Protein AF-A0A2S0UC31-F1 (afdb_monomer_lite)

pLDDT: mean 76.64, std 19.03, range [39.66, 93.25]

Secondary structure (DSSP, 8-state):
-EEEEESSTT-EEEETTEEEE-BTTEEEE--HHHHHHHHH-TTEEESSS--------------------

Sequence (69 aa):
MAVFHSKYRELAFYVDGVRHSFSSGTYSTEDAKVVAVLEQMKDVTKEHAEEPAEKPAARKPATAKSSAK

Radius of gyration: 18.66 Å; chains: 1; bounding box: 48×46×32 Å

Structure (mmCIF, N/CA/C/O backbone):
data_AF-A0A2S0UC31-F1
#
_entry.id   AF-A0A2S0UC31-F1
#
loop_
_atom_site.group_PDB
_atom_site.id
_atom_site.type_symbol
_atom_site.label_atom_id
_atom_site.label_alt_id
_atom_site.label_comp_id
_atom_site.label_asym_id
_atom_site.label_entity_id
_atom_site.label_seq_id
_atom_site.pdbx_PDB_ins_code
_atom_site.Cartn_x
_atom_site.Cartn_y
_atom_site.Cartn_z
_atom_site.occupancy
_atom_site.B_iso_or_equiv
_atom_site.auth_seq_id
_atom_site.auth_comp_id
_atom_site.auth_asym_id
_atom_site.auth_atom_id
_atom_site.pdbx_PDB_model_num
ATOM 1 N N . MET A 1 1 ? 4.144 10.046 7.079 1.00 78.06 1 MET A N 1
ATOM 2 C CA . MET A 1 1 ? 3.387 9.774 5.839 1.00 78.06 1 MET A CA 1
ATOM 3 C C . MET A 1 1 ? 4.207 8.969 4.838 1.00 78.06 1 MET A C 1
ATOM 5 O O . MET A 1 1 ? 5.303 9.384 4.487 1.00 78.06 1 MET A O 1
ATOM 9 N N . ALA A 1 2 ? 3.696 7.816 4.406 1.00 86.31 2 ALA A N 1
ATOM 10 C CA . ALA A 1 2 ? 4.258 6.992 3.337 1.00 86.31 2 ALA A CA 1
ATOM 11 C C . ALA A 1 2 ? 3.384 7.105 2.081 1.00 86.31 2 ALA A C 1
ATOM 13 O O . ALA A 1 2 ? 2.155 7.109 2.177 1.00 86.31 2 ALA A O 1
ATOM 14 N N . VAL A 1 3 ? 4.020 7.191 0.913 1.00 89.31 3 VAL A N 1
ATOM 15 C CA . VAL A 1 3 ? 3.343 7.242 -0.387 1.00 89.31 3 VAL A CA 1
ATOM 16 C C . VAL A 1 3 ? 3.608 5.939 -1.128 1.00 89.31 3 VAL A C 1
ATOM 18 O O . VAL A 1 3 ? 4.735 5.448 -1.146 1.00 89.31 3 VAL A O 1
ATOM 21 N N . PHE A 1 4 ? 2.560 5.371 -1.706 1.00 90.44 4 PHE A N 1
ATOM 22 C CA . PHE A 1 4 ? 2.574 4.117 -2.437 1.00 90.44 4 PHE A CA 1
ATOM 23 C C . PHE A 1 4 ? 2.027 4.321 -3.844 1.00 90.44 4 PHE A C 1
ATOM 25 O O . PHE A 1 4 ? 1.043 5.035 -4.041 1.00 90.44 4 PHE A O 1
ATOM 32 N N . HIS A 1 5 ? 2.623 3.630 -4.807 1.00 91.19 5 HIS A N 1
ATOM 33 C CA . HIS A 1 5 ? 2.181 3.548 -6.190 1.00 91.19 5 HIS A CA 1
ATOM 34 C C . HIS A 1 5 ? 1.719 2.140 -6.511 1.00 91.19 5 HIS A C 1
ATOM 36 O O . HIS A 1 5 ? 2.443 1.177 -6.290 1.00 91.19 5 HIS A O 1
ATOM 42 N N . SER A 1 6 ? 0.516 2.024 -7.047 1.00 90.25 6 SER A N 1
ATOM 43 C CA . SER A 1 6 ? -0.052 0.787 -7.560 1.00 90.25 6 SER A CA 1
ATOM 44 C C . SER A 1 6 ? 0.192 0.698 -9.061 1.00 90.25 6 SER A C 1
ATOM 46 O O . SER A 1 6 ? 0.025 1.672 -9.797 1.00 90.25 6 SER A O 1
ATOM 48 N N . LYS A 1 7 ? 0.487 -0.509 -9.543 1.00 89.62 7 LYS A N 1
ATOM 49 C CA . LYS A 1 7 ? 0.495 -0.832 -10.976 1.00 89.62 7 LYS A CA 1
ATOM 50 C C . LYS A 1 7 ? -0.855 -0.543 -11.653 1.00 89.62 7 LYS A C 1
ATOM 52 O O . LYS A 1 7 ? -0.905 -0.268 -12.850 1.00 89.62 7 LYS A O 1
ATOM 57 N N . TYR A 1 8 ? -1.950 -0.619 -10.899 1.00 88.06 8 TYR A N 1
ATOM 58 C CA . TYR A 1 8 ? -3.305 -0.350 -11.373 1.00 88.06 8 TYR A CA 1
ATOM 59 C C . TYR A 1 8 ? -3.759 1.052 -10.961 1.00 88.06 8 TYR A C 1
ATOM 61 O O . TYR A 1 8 ? -3.655 1.421 -9.789 1.00 88.06 8 TYR A O 1
ATOM 69 N N . ARG A 1 9 ? -4.335 1.797 -11.913 1.00 85.38 9 ARG A N 1
ATOM 70 C CA . ARG A 1 9 ? -4.863 3.158 -11.705 1.00 85.38 9 ARG A CA 1
ATOM 71 C C . ARG A 1 9 ? -5.952 3.248 -10.633 1.00 85.38 9 ARG A C 1
ATOM 73 O O . ARG A 1 9 ? -6.020 4.254 -9.936 1.00 85.38 9 ARG A O 1
ATOM 80 N N . GLU A 1 10 ? -6.778 2.212 -10.515 1.00 86.56 10 GLU A N 1
ATOM 81 C CA . GLU A 1 10 ? -7.954 2.176 -9.636 1.00 86.56 10 GLU A CA 1
ATOM 82 C C . GLU A 1 10 ? -7.976 0.869 -8.827 1.00 86.56 10 GLU A C 1
ATOM 84 O O . GLU A 1 10 ? -8.889 0.052 -8.936 1.00 86.56 10 GLU A O 1
ATOM 89 N N . LEU A 1 11 ? -6.926 0.633 -8.034 1.00 89.94 11 LEU A N 1
ATOM 90 C CA . LEU A 1 11 ? 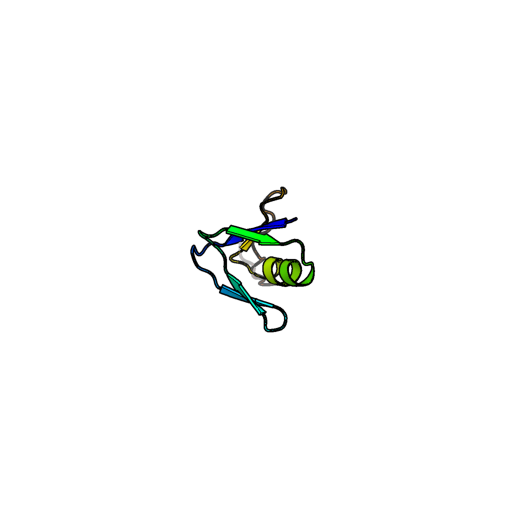-6.892 -0.490 -7.095 1.00 89.94 11 LEU A CA 1
ATOM 91 C C . LEU A 1 11 ? -7.649 -0.118 -5.816 1.00 89.94 11 LEU A C 1
ATOM 93 O O . LEU A 1 11 ? -7.347 0.899 -5.195 1.00 89.94 11 LEU A O 1
ATOM 97 N N . ALA A 1 12 ? -8.592 -0.955 -5.388 1.00 91.19 12 ALA A N 1
ATOM 98 C CA . ALA A 1 12 ? -9.241 -0.841 -4.086 1.00 91.19 12 ALA A CA 1
ATOM 99 C C . ALA A 1 12 ? -8.932 -2.067 -3.222 1.00 91.19 12 ALA A C 1
ATOM 101 O O . ALA A 1 12 ? -8.869 -3.188 -3.723 1.00 91.19 12 ALA A O 1
ATOM 102 N N . PHE A 1 13 ? -8.753 -1.846 -1.926 1.00 90.44 13 PHE A N 1
ATOM 103 C CA . PHE A 1 13 ? -8.412 -2.868 -0.946 1.00 90.44 13 PHE A CA 1
ATOM 104 C C . PHE A 1 13 ? -9.093 -2.575 0.392 1.00 90.44 13 PHE A C 1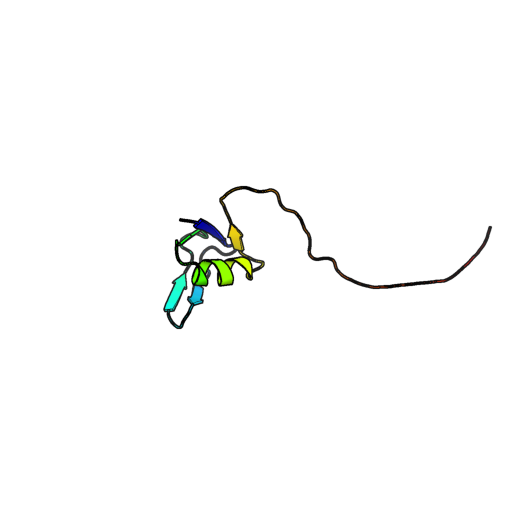
ATOM 106 O O . PHE A 1 13 ? -9.655 -1.500 0.589 1.00 90.44 13 PHE A O 1
ATOM 113 N N . TYR A 1 14 ? -9.077 -3.544 1.301 1.00 93.00 14 TYR A N 1
ATOM 114 C CA . TYR A 1 14 ? -9.705 -3.416 2.612 1.00 93.00 14 TYR A CA 1
ATOM 115 C C . TYR A 1 14 ? -8.669 -3.607 3.715 1.00 93.00 14 TYR A C 1
ATOM 117 O O . TYR A 1 14 ? -7.872 -4.542 3.649 1.00 93.00 14 TYR A O 1
ATOM 125 N N . VAL A 1 15 ? -8.708 -2.744 4.728 1.00 92.31 15 VAL A N 1
ATOM 126 C CA . VAL A 1 15 ? -7.887 -2.842 5.945 1.00 92.31 15 VAL A CA 1
ATOM 127 C C . VAL A 1 15 ? -8.821 -2.680 7.135 1.00 92.31 15 VAL A C 1
ATOM 129 O O . VAL A 1 15 ? -9.582 -1.721 7.183 1.00 92.31 15 VAL A O 1
ATOM 132 N N . ASP A 1 16 ? -8.841 -3.658 8.043 1.00 90.31 16 ASP A N 1
ATOM 133 C CA . ASP A 1 16 ? -9.753 -3.692 9.202 1.00 90.31 16 ASP A CA 1
ATOM 134 C C . ASP A 1 16 ? -11.239 -3.435 8.835 1.00 90.31 16 ASP A C 1
ATOM 136 O O . ASP A 1 16 ? -11.993 -2.814 9.579 1.00 90.31 16 ASP A O 1
ATOM 140 N N . GLY A 1 17 ? -11.677 -3.897 7.657 1.00 92.25 17 GLY A N 1
ATOM 141 C CA . GLY A 1 17 ? -13.048 -3.699 7.165 1.00 92.25 17 GLY A CA 1
ATOM 142 C C . GLY A 1 17 ? -13.324 -2.323 6.543 1.00 92.25 17 GLY A C 1
ATOM 143 O O . GLY A 1 17 ? -14.422 -2.094 6.036 1.00 92.25 17 GLY A O 1
ATOM 144 N N . VAL A 1 18 ? -12.335 -1.430 6.505 1.00 93.25 18 VAL A N 1
ATOM 145 C CA . VAL A 1 18 ? -12.417 -0.125 5.841 1.00 93.25 18 VAL A CA 1
ATOM 146 C C . VAL A 1 18 ? -11.908 -0.244 4.409 1.00 93.25 18 VAL A C 1
ATOM 148 O O . VAL A 1 18 ? -10.816 -0.755 4.163 1.00 93.25 18 VAL A O 1
ATOM 151 N N . ARG A 1 19 ? -12.706 0.228 3.443 1.00 92.69 19 ARG A N 1
ATOM 152 C CA . ARG A 1 19 ? -12.309 0.280 2.032 1.00 92.69 19 ARG A CA 1
ATOM 153 C C . ARG A 1 19 ? -11.358 1.450 1.798 1.00 92.69 19 ARG A C 1
ATOM 155 O O . ARG A 1 19 ? -11.731 2.605 1.993 1.00 92.69 19 ARG A O 1
ATOM 162 N N . HIS A 1 20 ? -10.183 1.147 1.274 1.00 92.00 20 HIS A N 1
ATOM 163 C CA . HIS A 1 20 ? -9.217 2.107 0.764 1.00 92.00 20 HIS A CA 1
ATOM 164 C C . HIS A 1 20 ? -9.058 1.932 -0.745 1.00 92.00 20 HIS A C 1
ATOM 166 O O . HIS A 1 20 ? -9.285 0.853 -1.294 1.00 92.00 20 HIS A O 1
ATOM 172 N N . SER A 1 21 ? -8.694 3.000 -1.442 1.00 92.19 21 SER A N 1
ATOM 173 C CA . SER A 1 21 ? -8.472 2.952 -2.883 1.00 92.19 21 SER A CA 1
ATOM 174 C C . SER A 1 21 ? -7.367 3.894 -3.302 1.00 92.19 21 SER A C 1
ATOM 176 O O . SER A 1 21 ? -7.284 5.022 -2.817 1.00 92.19 21 SER A O 1
ATOM 178 N N . PHE A 1 22 ? -6.558 3.432 -4.244 1.00 91.19 22 PHE A N 1
ATOM 179 C CA . PHE A 1 22 ? -5.601 4.257 -4.956 1.00 91.19 22 PHE A CA 1
ATOM 180 C C . PHE A 1 22 ? -6.346 5.256 -5.840 1.00 91.19 22 PHE A C 1
ATOM 182 O O . PHE A 1 22 ? -7.322 4.903 -6.504 1.00 91.19 22 PHE A O 1
ATOM 189 N N . SER A 1 23 ? -5.866 6.496 -5.852 1.00 89.88 23 SER A N 1
ATOM 190 C CA . SER A 1 23 ? -6.356 7.552 -6.732 1.00 89.88 23 SER A CA 1
ATOM 191 C C . SER A 1 23 ? -5.311 7.803 -7.808 1.00 89.88 23 SER A C 1
ATOM 193 O O . SER A 1 23 ? -4.173 8.153 -7.501 1.00 89.88 23 SER A O 1
ATOM 195 N N . SER A 1 24 ? -5.667 7.571 -9.074 1.00 89.00 24 SER A N 1
ATOM 196 C CA . SER A 1 24 ? -4.731 7.646 -10.210 1.00 89.00 24 SER A CA 1
ATOM 197 C C . SER A 1 24 ? -3.464 6.792 -10.043 1.00 89.00 24 SER A C 1
ATOM 199 O O . SER A 1 24 ? -2.416 7.121 -10.589 1.00 89.00 24 SER A O 1
ATOM 201 N N . GLY A 1 25 ? -3.561 5.678 -9.315 1.00 88.81 25 GLY A N 1
ATOM 202 C CA . GLY A 1 25 ? -2.431 4.797 -9.026 1.00 88.81 25 GLY A CA 1
ATOM 203 C C . GLY A 1 25 ? -1.586 5.213 -7.823 1.00 88.81 25 GLY A C 1
ATOM 204 O O . GLY A 1 25 ? -0.644 4.500 -7.513 1.00 88.81 25 GLY A O 1
ATOM 205 N N . THR A 1 26 ? -1.927 6.278 -7.094 1.00 90.38 26 THR A N 1
ATOM 206 C CA . THR A 1 26 ? -1.183 6.709 -5.899 1.00 90.38 26 THR A CA 1
ATOM 207 C C . THR A 1 26 ? -2.058 6.644 -4.650 1.00 90.38 26 THR A C 1
ATOM 209 O O . THR A 1 26 ? -3.263 6.903 -4.688 1.00 90.38 26 THR A O 1
ATOM 212 N N . TYR A 1 27 ? -1.457 6.268 -3.528 1.00 91.69 27 TYR A N 1
ATOM 213 C CA . TYR A 1 27 ? -2.116 6.218 -2.233 1.00 91.69 27 TYR A CA 1
ATOM 214 C C . TYR A 1 27 ? -1.141 6.620 -1.132 1.00 91.69 27 TYR A C 1
ATOM 216 O O . TYR A 1 27 ? -0.026 6.113 -1.063 1.00 91.69 27 TYR A O 1
ATOM 224 N N . SER A 1 28 ? -1.560 7.526 -0.258 1.00 90.69 28 SER A N 1
ATOM 225 C CA . SER A 1 28 ? -0.732 8.033 0.831 1.00 90.69 28 SER A CA 1
ATOM 226 C C . SER A 1 28 ? -1.388 7.766 2.175 1.00 90.69 28 SER A C 1
ATOM 228 O O . SER A 1 28 ? -2.564 8.079 2.359 1.00 90.69 28 SER A O 1
ATOM 230 N N . THR A 1 29 ? -0.629 7.220 3.118 1.00 90.94 29 THR A N 1
ATOM 231 C CA . THR A 1 29 ? -1.131 6.874 4.451 1.00 90.94 29 THR A CA 1
ATOM 232 C C . THR A 1 29 ? -0.052 7.040 5.514 1.00 90.94 29 THR A C 1
ATOM 234 O O . THR A 1 29 ? 1.145 7.006 5.227 1.00 90.94 29 THR A O 1
ATOM 237 N N . GLU A 1 30 ? -0.473 7.225 6.759 1.00 90.62 30 GLU A N 1
ATOM 238 C CA . GLU A 1 30 ? 0.396 7.210 7.944 1.00 90.62 30 GLU A CA 1
ATOM 239 C C . GLU A 1 30 ? 0.100 6.012 8.852 1.00 90.62 30 GLU A C 1
ATOM 241 O O . GLU A 1 30 ? 0.799 5.791 9.838 1.00 90.62 30 GLU A O 1
ATOM 246 N N . ASP A 1 31 ? -0.926 5.229 8.511 1.00 91.38 31 ASP A N 1
ATOM 247 C CA . ASP A 1 31 ? -1.379 4.108 9.316 1.00 91.38 31 ASP A CA 1
ATOM 248 C C . ASP A 1 31 ? -0.496 2.875 9.083 1.00 91.38 31 ASP A C 1
ATOM 250 O O . ASP A 1 31 ? -0.369 2.371 7.963 1.00 91.38 31 ASP A O 1
ATOM 254 N N . ALA A 1 32 ? 0.111 2.375 10.160 1.00 89.75 32 ALA A N 1
ATOM 255 C CA . ALA A 1 32 ? 1.044 1.254 10.103 1.00 89.75 32 ALA A CA 1
ATOM 256 C C . ALA A 1 32 ? 0.383 -0.059 9.647 1.00 89.75 32 ALA A C 1
ATOM 258 O O . ALA A 1 32 ? 1.046 -0.880 9.010 1.00 89.75 32 ALA A O 1
ATOM 259 N N . LYS A 1 33 ? -0.915 -0.267 9.921 1.00 91.06 33 LYS A N 1
ATOM 260 C CA . LYS A 1 33 ? -1.627 -1.468 9.456 1.00 91.06 33 LYS A CA 1
ATOM 261 C C . LYS A 1 33 ? -1.830 -1.414 7.950 1.00 91.06 33 LYS A C 1
ATOM 263 O O . LYS A 1 33 ? -1.599 -2.403 7.258 1.00 91.06 33 LYS A O 1
ATOM 268 N N . VAL A 1 34 ? -2.214 -0.243 7.443 1.00 91.44 34 VAL A N 1
ATOM 269 C CA . VAL A 1 34 ? -2.373 -0.016 6.003 1.00 91.44 34 VAL A CA 1
ATOM 270 C C . VAL A 1 34 ? -1.033 -0.196 5.285 1.00 91.44 34 VAL A C 1
ATOM 272 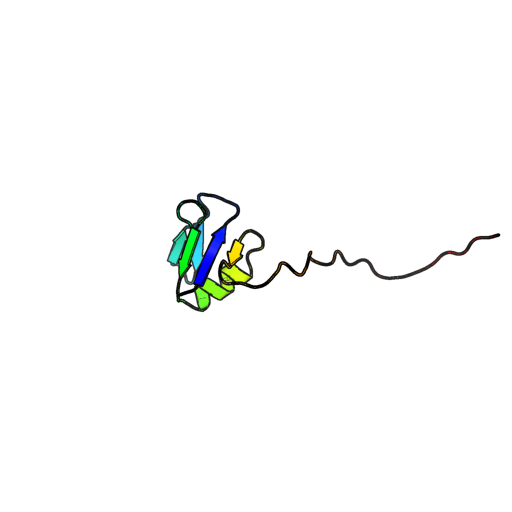O O . VAL A 1 34 ? -0.978 -0.886 4.271 1.00 91.44 34 VAL A O 1
ATOM 275 N N . VAL A 1 35 ? 0.057 0.340 5.844 1.00 90.25 35 VAL A N 1
ATOM 276 C CA . VAL A 1 35 ? 1.424 0.144 5.327 1.00 90.25 35 VAL A CA 1
ATOM 277 C C . VAL A 1 35 ? 1.787 -1.340 5.243 1.00 90.25 35 VAL A C 1
ATOM 279 O O . VAL A 1 35 ? 2.222 -1.781 4.184 1.00 90.25 35 VAL A O 1
ATOM 282 N N . ALA A 1 36 ? 1.552 -2.122 6.300 1.00 91.00 36 ALA A N 1
ATOM 283 C CA . ALA A 1 36 ? 1.888 -3.547 6.316 1.00 91.00 36 ALA A CA 1
ATOM 284 C C . ALA A 1 36 ? 1.142 -4.347 5.231 1.00 91.00 36 ALA A C 1
ATOM 286 O O . ALA A 1 36 ? 1.721 -5.232 4.603 1.00 91.00 36 ALA A O 1
ATOM 287 N N . VAL A 1 37 ? -0.128 -4.017 4.970 1.00 90.94 37 VAL A N 1
ATOM 288 C CA . VAL A 1 37 ? -0.908 -4.630 3.882 1.00 90.94 37 VAL A CA 1
ATOM 289 C C . VAL A 1 37 ? -0.331 -4.252 2.517 1.00 90.94 37 VAL A C 1
ATOM 291 O O . VAL A 1 37 ? -0.164 -5.118 1.659 1.00 90.94 37 VAL A O 1
ATOM 294 N N . LEU A 1 38 ? 0.008 -2.977 2.319 1.00 89.75 38 LEU A N 1
ATOM 295 C CA . LEU A 1 38 ? 0.581 -2.484 1.066 1.00 89.75 38 LEU A CA 1
ATOM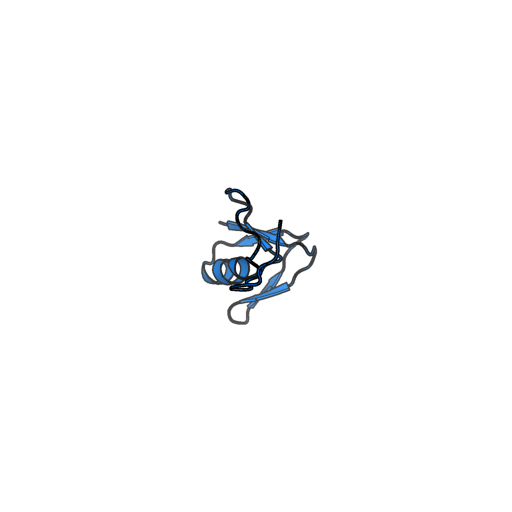 296 C C . LEU A 1 38 ? 1.980 -3.058 0.795 1.00 89.75 38 LEU A C 1
ATOM 298 O O . LEU A 1 38 ? 2.288 -3.363 -0.352 1.00 89.75 38 LEU A O 1
ATOM 302 N N . GLU A 1 39 ? 2.797 -3.279 1.826 1.00 88.12 39 GLU A N 1
ATOM 303 C CA . GLU A 1 39 ? 4.123 -3.910 1.707 1.00 88.12 39 GLU A CA 1
ATOM 304 C C . GLU A 1 39 ? 4.044 -5.409 1.366 1.00 88.12 39 GLU A C 1
ATOM 306 O O . GLU A 1 39 ? 4.973 -5.967 0.784 1.00 88.12 39 GLU A O 1
ATOM 311 N N . GLN A 1 40 ? 2.919 -6.070 1.658 1.00 89.75 40 GLN A N 1
ATOM 312 C CA . GLN A 1 40 ? 2.659 -7.443 1.211 1.00 89.75 40 GLN A CA 1
ATOM 313 C C . GLN A 1 40 ? 2.151 -7.520 -0.238 1.00 89.75 40 GLN A C 1
ATOM 315 O O . GLN A 1 40 ? 2.197 -8.592 -0.855 1.00 89.75 40 GLN A O 1
ATOM 320 N N . MET A 1 41 ? 1.667 -6.410 -0.803 1.00 86.38 41 MET A N 1
ATOM 321 C CA . MET A 1 41 ? 1.157 -6.366 -2.171 1.00 86.38 41 MET A CA 1
ATOM 322 C C . MET A 1 41 ? 2.299 -6.241 -3.178 1.00 86.38 41 MET A C 1
ATOM 324 O O . MET A 1 41 ? 2.970 -5.221 -3.269 1.00 86.38 41 MET A O 1
ATOM 328 N N . LYS A 1 42 ? 2.466 -7.265 -4.021 1.00 86.06 42 LYS A N 1
ATOM 329 C CA . LYS A 1 42 ? 3.482 -7.266 -5.089 1.00 86.06 42 LYS A CA 1
ATOM 330 C C . LYS A 1 42 ? 3.261 -6.200 -6.161 1.00 86.06 42 LYS A C 1
ATOM 332 O O . LYS A 1 42 ? 4.201 -5.826 -6.852 1.00 86.06 42 LYS A O 1
ATOM 337 N N . ASP A 1 43 ? 2.021 -5.760 -6.334 1.00 85.44 43 ASP A N 1
ATOM 338 C CA . ASP A 1 43 ? 1.637 -4.776 -7.344 1.00 85.44 43 ASP A CA 1
ATOM 339 C C . ASP A 1 43 ? 1.746 -3.325 -6.839 1.00 85.44 43 ASP A C 1
ATOM 341 O O . ASP A 1 43 ? 1.361 -2.405 -7.563 1.00 85.44 43 ASP A O 1
ATOM 345 N N . VAL A 1 44 ? 2.253 -3.117 -5.616 1.00 90.31 44 VAL A N 1
ATOM 346 C CA . VAL A 1 44 ? 2.399 -1.807 -4.972 1.00 90.31 44 VAL A CA 1
ATOM 347 C C . VAL A 1 44 ? 3.876 -1.528 -4.662 1.00 90.31 44 VAL A C 1
ATOM 349 O O . VAL A 1 44 ? 4.616 -2.408 -4.241 1.00 90.31 44 VAL A O 1
ATOM 352 N N . THR A 1 45 ? 4.329 -0.295 -4.887 1.00 88.12 45 THR A N 1
ATOM 353 C CA . THR A 1 45 ? 5.704 0.174 -4.646 1.00 88.12 45 THR A CA 1
ATOM 354 C C . THR A 1 45 ? 5.689 1.409 -3.749 1.00 88.12 45 THR A C 1
ATOM 356 O O . THR A 1 45 ? 4.852 2.286 -3.929 1.00 88.12 45 THR A O 1
ATOM 359 N N . LYS A 1 46 ? 6.600 1.504 -2.779 1.00 87.31 46 LYS A N 1
ATOM 360 C CA . LYS A 1 46 ? 6.712 2.646 -1.855 1.00 87.31 46 LYS A CA 1
ATOM 361 C C . LYS A 1 46 ? 7.609 3.732 -2.464 1.00 87.31 46 LYS A C 1
ATOM 363 O O . LYS A 1 46 ? 8.699 3.429 -2.929 1.00 87.31 46 LYS A O 1
ATOM 368 N N . GLU A 1 47 ? 7.157 4.984 -2.471 1.00 78.62 47 GLU A N 1
ATOM 369 C CA . GLU A 1 47 ? 7.827 6.105 -3.157 1.00 78.62 47 GLU A CA 1
ATOM 370 C C . GLU A 1 47 ? 9.002 6.705 -2.356 1.00 78.62 47 GLU A C 1
ATOM 372 O O . GLU A 1 47 ? 9.817 7.445 -2.900 1.00 78.62 47 GLU A O 1
ATOM 377 N N . HIS A 1 48 ? 9.135 6.380 -1.064 1.00 56.78 48 HIS A N 1
ATOM 378 C CA . HIS A 1 48 ? 10.261 6.846 -0.254 1.00 56.78 48 HIS A CA 1
ATOM 379 C C . HIS A 1 48 ? 11.423 5.847 -0.324 1.00 56.78 48 HIS A C 1
ATOM 381 O O . HIS A 1 48 ? 11.501 4.927 0.483 1.00 56.78 48 HIS A O 1
ATOM 387 N N . ALA A 1 49 ? 12.244 6.041 -1.360 1.00 54.62 49 ALA A N 1
ATOM 388 C CA . ALA A 1 49 ? 13.658 5.689 -1.495 1.00 54.62 49 ALA A CA 1
ATOM 389 C C . ALA A 1 49 ? 14.155 4.424 -0.767 1.00 54.62 49 ALA A C 1
ATOM 391 O O . ALA A 1 49 ? 14.493 4.486 0.406 1.00 54.62 49 ALA A O 1
ATOM 392 N N . GLU A 1 50 ? 14.302 3.327 -1.511 1.00 43.69 50 GLU A N 1
ATOM 393 C CA . GLU A 1 50 ? 15.572 2.609 -1.712 1.00 43.69 50 GLU A CA 1
ATOM 394 C C . GLU A 1 50 ? 15.384 1.601 -2.867 1.00 43.69 50 GLU A C 1
ATOM 396 O O . GLU A 1 50 ? 14.280 1.142 -3.150 1.00 43.69 50 GLU A O 1
ATOM 401 N N . GLU A 1 51 ? 16.456 1.367 -3.615 1.00 45.44 51 GLU A N 1
ATOM 402 C CA . GLU A 1 51 ? 16.571 0.572 -4.843 1.00 45.44 51 GLU A CA 1
ATOM 403 C C . GLU A 1 51 ? 15.777 -0.758 -4.902 1.00 45.44 51 GLU A C 1
ATOM 405 O O . GLU A 1 51 ? 15.611 -1.451 -3.899 1.00 45.44 51 GLU A O 1
ATOM 410 N N . PRO A 1 52 ? 15.356 -1.201 -6.103 1.00 44.34 52 PRO A N 1
ATOM 411 C CA . PRO A 1 52 ? 14.734 -2.505 -6.295 1.00 44.34 52 PRO A CA 1
ATOM 412 C C . PRO A 1 52 ? 15.754 -3.647 -6.120 1.00 44.34 52 PRO A C 1
ATOM 414 O O . PRO A 1 52 ? 16.418 -4.060 -7.070 1.00 44.34 52 PRO A O 1
ATOM 417 N N . ALA A 1 53 ? 15.814 -4.237 -4.932 1.00 50.28 53 ALA A N 1
ATOM 418 C CA . ALA A 1 53 ? 16.295 -5.599 -4.702 1.00 50.28 53 ALA A CA 1
ATOM 419 C C . ALA A 1 53 ? 15.171 -6.310 -3.923 1.00 50.28 53 ALA A C 1
ATOM 421 O O . ALA A 1 53 ? 14.717 -5.814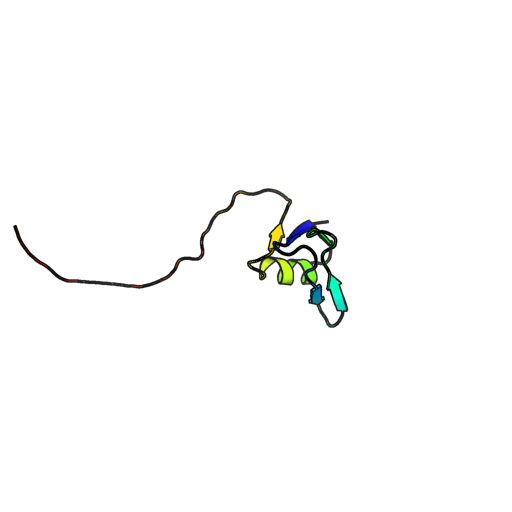 -2.908 1.00 50.28 53 ALA A O 1
ATOM 422 N N . GLU A 1 54 ? 14.540 -7.399 -4.341 1.00 48.19 54 GLU A N 1
ATOM 423 C CA . GLU A 1 54 ? 14.968 -8.523 -5.148 1.00 48.19 54 GLU A CA 1
ATOM 424 C C . GLU A 1 54 ? 13.764 -9.066 -5.929 1.00 48.19 54 GLU A C 1
ATOM 426 O O . GLU A 1 54 ? 12.629 -9.134 -5.452 1.00 48.19 54 GLU A O 1
ATOM 431 N N . LYS A 1 55 ? 14.036 -9.538 -7.145 1.00 45.78 55 LYS A N 1
ATOM 432 C CA . LYS A 1 55 ? 13.165 -10.466 -7.871 1.00 45.78 55 LYS A CA 1
ATOM 433 C C . LYS A 1 55 ? 12.880 -11.653 -6.938 1.00 45.78 55 LYS A C 1
ATOM 435 O O . LYS A 1 55 ? 13.843 -12.214 -6.417 1.00 45.78 55 LYS A O 1
ATOM 440 N N . PRO A 1 56 ? 11.624 -12.093 -6.739 1.00 48.31 56 PRO A N 1
ATOM 441 C CA . PRO A 1 56 ? 11.371 -13.242 -5.887 1.00 48.31 56 PRO A CA 1
ATOM 442 C C . PRO A 1 56 ? 12.084 -14.453 -6.488 1.00 48.31 56 PRO A C 1
ATOM 444 O O . PRO A 1 56 ? 11.796 -14.866 -7.613 1.00 48.31 56 PRO A O 1
ATOM 447 N N . ALA A 1 57 ? 13.041 -14.988 -5.732 1.00 53.00 57 ALA A N 1
ATOM 448 C CA . ALA A 1 57 ? 13.767 -16.200 -6.046 1.00 53.00 57 ALA A CA 1
ATOM 449 C C . ALA A 1 57 ? 12.779 -17.329 -6.373 1.00 53.00 57 ALA A C 1
ATOM 451 O O . ALA A 1 57 ? 12.138 -17.908 -5.491 1.00 53.00 57 ALA A O 1
ATOM 452 N N . ALA A 1 58 ? 12.680 -17.670 -7.658 1.00 48.41 58 ALA A N 1
ATOM 453 C CA . ALA A 1 58 ? 12.126 -18.938 -8.091 1.00 48.41 58 ALA A CA 1
ATOM 454 C C . ALA A 1 58 ? 13.100 -20.038 -7.649 1.00 48.41 58 ALA A C 1
ATOM 456 O O . ALA A 1 58 ? 14.063 -20.373 -8.335 1.00 48.41 58 ALA A O 1
ATOM 457 N N . ARG A 1 59 ? 12.865 -20.574 -6.449 1.00 53.22 59 ARG A N 1
ATOM 458 C CA . ARG A 1 59 ? 13.517 -21.783 -5.950 1.00 53.22 59 ARG A CA 1
ATOM 459 C C . ARG A 1 59 ? 13.296 -22.932 -6.938 1.00 53.22 59 ARG A C 1
ATOM 461 O O . ARG A 1 59 ? 12.149 -23.299 -7.178 1.00 53.22 59 ARG A O 1
ATOM 468 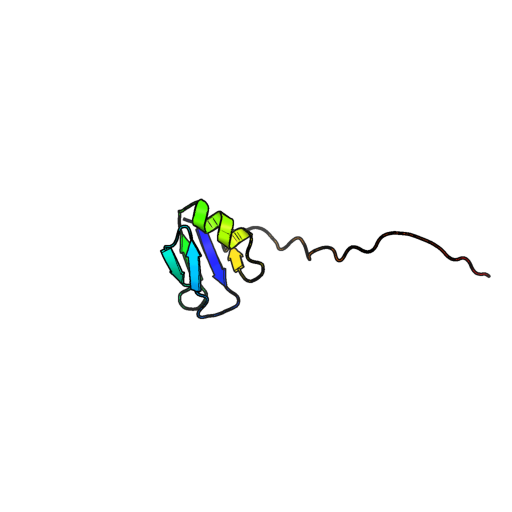N N . LYS A 1 60 ? 14.374 -23.595 -7.363 1.00 54.03 60 LYS A N 1
ATOM 469 C CA . LYS A 1 60 ? 14.424 -25.067 -7.403 1.00 54.03 60 LYS A CA 1
ATOM 470 C C . LYS A 1 60 ? 15.797 -25.553 -6.907 1.00 54.03 60 LYS A C 1
ATOM 472 O O . LYS A 1 60 ? 16.806 -25.031 -7.376 1.00 54.03 60 LYS A O 1
ATOM 477 N N . PRO A 1 61 ? 15.848 -26.501 -5.951 1.00 53.44 61 PRO A N 1
ATOM 478 C CA . PRO A 1 61 ? 17.095 -27.021 -5.402 1.00 53.44 61 PRO A CA 1
ATOM 479 C C . PRO A 1 61 ? 17.668 -28.191 -6.230 1.00 53.44 61 PRO A C 1
ATOM 481 O O . PRO A 1 61 ? 16.922 -28.970 -6.812 1.00 53.44 61 PRO A O 1
ATOM 484 N N . ALA A 1 62 ? 19.001 -28.297 -6.181 1.00 51.78 62 ALA A N 1
ATOM 485 C CA . ALA A 1 62 ? 19.854 -29.496 -6.175 1.00 51.78 62 ALA A CA 1
ATOM 486 C C . ALA A 1 62 ? 19.861 -30.529 -7.342 1.00 51.78 62 ALA A C 1
ATOM 488 O O . ALA A 1 62 ? 18.969 -31.353 -7.505 1.00 51.78 62 ALA A O 1
ATOM 489 N N . THR A 1 63 ? 21.060 -30.627 -7.941 1.00 50.16 63 THR A N 1
ATOM 490 C CA . THR A 1 63 ? 21.878 -31.843 -8.201 1.00 50.16 63 THR A CA 1
ATOM 491 C C . THR A 1 63 ? 21.712 -32.715 -9.466 1.00 50.16 63 THR A C 1
ATOM 493 O O . THR A 1 63 ? 20.687 -33.335 -9.709 1.00 50.16 63 THR A O 1
ATOM 496 N N . ALA A 1 64 ? 22.879 -32.862 -10.125 1.00 53.25 64 ALA A N 1
ATOM 497 C CA . ALA A 1 64 ? 23.475 -34.029 -10.800 1.00 53.25 64 ALA A CA 1
ATOM 498 C C . ALA A 1 64 ? 22.967 -34.508 -12.181 1.00 53.25 64 ALA A C 1
ATOM 500 O O . ALA A 1 64 ? 21.909 -35.120 -12.292 1.00 53.25 64 ALA A O 1
ATOM 501 N N . LYS A 1 65 ? 23.855 -34.438 -13.195 1.00 45.94 65 LYS A N 1
ATOM 502 C CA . LYS A 1 65 ? 24.486 -35.627 -13.818 1.00 45.94 65 LYS A CA 1
ATOM 503 C C . LYS A 1 65 ? 25.675 -35.266 -14.732 1.00 45.94 65 LYS A C 1
ATOM 505 O O . LYS A 1 65 ? 25.626 -34.322 -15.506 1.00 45.94 65 LYS A O 1
ATOM 510 N N . SER A 1 66 ? 26.732 -36.059 -14.559 1.00 52.50 66 SER A N 1
ATOM 511 C CA . SER A 1 66 ? 27.970 -36.198 -15.339 1.00 52.50 66 SER A CA 1
ATOM 512 C C . SER A 1 66 ? 27.753 -36.327 -16.850 1.00 52.50 66 SER A C 1
ATOM 514 O O . SER A 1 66 ? 26.818 -37.025 -17.231 1.00 52.50 66 SER A O 1
ATOM 516 N N . SER A 1 67 ? 28.670 -35.775 -17.666 1.00 46.50 67 SER A N 1
ATOM 517 C CA . SER A 1 67 ? 29.258 -36.482 -18.826 1.00 46.50 67 SER A CA 1
ATOM 518 C C . SER A 1 67 ? 30.286 -35.639 -19.615 1.00 46.50 67 SER A C 1
ATOM 520 O O . SER A 1 67 ? 29.929 -34.644 -20.234 1.00 46.50 67 SER A O 1
ATOM 522 N N . ALA A 1 68 ? 31.530 -36.141 -19.603 1.00 45.28 68 ALA A N 1
ATOM 523 C CA . ALA A 1 68 ? 32.516 -36.267 -20.689 1.00 45.28 68 ALA A CA 1
ATOM 524 C C . ALA A 1 68 ? 33.115 -35.037 -21.410 1.00 45.28 68 ALA A C 1
ATOM 526 O O . ALA A 1 68 ? 32.451 -34.381 -22.212 1.00 45.28 68 ALA A O 1
ATOM 527 N N . LYS A 1 69 ? 34.446 -34.899 -21.287 1.00 39.66 69 LYS A N 1
ATOM 528 C CA . LYS A 1 69 ? 35.370 -34.869 -22.433 1.00 39.66 69 LYS A CA 1
ATOM 529 C C . LYS A 1 69 ? 36.757 -35.369 -22.039 1.00 39.66 69 LYS A C 1
ATOM 531 O O . LYS A 1 69 ? 37.162 -35.076 -20.894 1.00 39.66 69 LYS A O 1
#

Foldseek 3Di:
DWKKFFLDLWDWDDFPNDIDIHHRRMDDDPDPSVVVVQVPDPRMDIPPDDDDDDDPDPDDDDDDDDDDD